Protein AF-A0A2I0WM54-F1 (afdb_monomer_lite)

Structure (mmCIF, N/CA/C/O backbone):
data_AF-A0A2I0WM54-F1
#
_entry.id   AF-A0A2I0WM54-F1
#
loop_
_atom_site.group_PDB
_atom_site.id
_atom_site.type_symbol
_atom_site.label_atom_id
_atom_site.label_alt_id
_atom_site.label_comp_id
_atom_site.label_asym_id
_atom_site.label_entity_id
_atom_site.label_seq_id
_atom_site.pdbx_PDB_ins_code
_atom_site.Cartn_x
_atom_site.Cartn_y
_atom_site.Cartn_z
_atom_site.occupancy
_atom_site.B_iso_or_equiv
_atom_site.auth_seq_id
_atom_site.auth_comp_id
_atom_site.auth_asym_id
_atom_site.auth_atom_id
_atom_site.pdbx_PDB_model_num
ATOM 1 N N . MET A 1 1 ? 4.391 4.985 9.364 1.00 43.44 1 MET A N 1
ATOM 2 C CA . MET A 1 1 ? 5.039 4.296 8.232 1.00 43.44 1 MET A CA 1
ATOM 3 C C . MET A 1 1 ? 6.141 5.211 7.730 1.00 43.44 1 MET A C 1
ATOM 5 O O . MET A 1 1 ? 5.833 6.228 7.117 1.00 43.44 1 MET A O 1
ATOM 9 N N . GLN A 1 2 ? 7.395 4.958 8.106 1.00 39.94 2 GLN A N 1
ATOM 10 C CA . GLN A 1 2 ? 8.520 5.659 7.485 1.00 39.94 2 GLN A CA 1
ATOM 11 C C . GLN A 1 2 ? 8.570 5.236 6.013 1.00 39.94 2 GLN A C 1
ATOM 13 O O . GLN A 1 2 ? 8.444 4.049 5.719 1.00 39.94 2 GLN A O 1
ATOM 18 N N . CYS A 1 3 ? 8.696 6.194 5.092 1.00 52.16 3 CYS A N 1
ATOM 19 C CA . CYS A 1 3 ? 8.946 5.896 3.683 1.00 52.16 3 CYS A CA 1
ATOM 20 C C . CYS A 1 3 ? 10.398 5.430 3.558 1.00 52.16 3 CYS A C 1
ATOM 22 O O . CYS A 1 3 ? 11.290 6.219 3.259 1.00 52.16 3 CYS A O 1
ATOM 24 N N . LEU A 1 4 ? 10.635 4.154 3.852 1.00 50.44 4 LEU A N 1
ATOM 25 C CA . LEU A 1 4 ? 11.869 3.473 3.498 1.00 50.44 4 LEU A CA 1
ATOM 26 C C . LEU A 1 4 ? 11.815 3.230 1.990 1.00 50.44 4 LEU A C 1
ATOM 28 O O . LEU A 1 4 ? 11.485 2.139 1.547 1.00 50.44 4 LEU A O 1
ATOM 32 N N . LEU A 1 5 ? 12.074 4.265 1.192 1.00 51.81 5 LEU A N 1
ATOM 33 C CA . LEU A 1 5 ? 12.545 4.038 -0.167 1.00 51.81 5 LEU A CA 1
ATOM 34 C C . LEU A 1 5 ? 14.020 3.660 -0.016 1.00 51.81 5 LEU A C 1
ATOM 36 O O . LEU A 1 5 ? 14.822 4.528 0.337 1.00 51.81 5 LEU A O 1
ATOM 40 N N . PRO A 1 6 ? 14.405 2.382 -0.172 1.00 53.91 6 PRO A N 1
ATOM 41 C CA . PRO A 1 6 ? 15.807 2.025 -0.099 1.00 53.91 6 PRO A CA 1
ATOM 42 C C . PRO A 1 6 ? 16.581 2.746 -1.216 1.00 53.91 6 PRO A C 1
ATOM 44 O O . PRO A 1 6 ? 16.041 3.069 -2.276 1.00 53.91 6 PRO A O 1
ATOM 47 N N . SER A 1 7 ? 17.878 2.939 -0.979 1.00 56.12 7 SER A N 1
ATOM 48 C CA . SER A 1 7 ? 18.894 3.469 -1.907 1.00 56.12 7 SER A CA 1
ATOM 49 C C . SER A 1 7 ? 18.735 3.120 -3.414 1.00 56.12 7 SER A C 1
ATOM 51 O O . SER A 1 7 ? 19.035 3.987 -4.240 1.00 56.12 7 SER A O 1
ATOM 53 N N . PRO A 1 8 ? 18.217 1.942 -3.843 1.00 57.38 8 PRO A N 1
ATOM 54 C CA . PRO A 1 8 ? 18.060 1.621 -5.264 1.00 57.38 8 PRO A CA 1
ATOM 55 C C . PRO A 1 8 ? 17.010 2.461 -6.007 1.00 57.38 8 PRO A C 1
ATOM 57 O O . PRO A 1 8 ? 17.123 2.620 -7.220 1.00 57.38 8 PRO A O 1
ATOM 60 N N . PHE A 1 9 ? 16.003 3.022 -5.321 1.00 61.66 9 PHE A N 1
ATOM 61 C CA . PHE A 1 9 ? 14.935 3.784 -5.990 1.00 61.66 9 PHE A CA 1
ATOM 62 C C . PHE A 1 9 ? 15.427 5.123 -6.560 1.00 61.66 9 PHE A C 1
ATOM 64 O O . PHE A 1 9 ? 14.847 5.632 -7.514 1.00 61.66 9 PHE A O 1
ATOM 71 N N . SER A 1 10 ? 16.541 5.649 -6.043 1.00 63.94 10 SER A N 1
ATOM 72 C CA . SER A 1 10 ? 17.210 6.865 -6.534 1.00 63.94 10 SER A CA 1
ATOM 73 C C . SER A 1 10 ? 17.671 6.766 -7.993 1.00 63.94 10 SER A C 1
ATOM 75 O O . SER A 1 10 ? 17.872 7.789 -8.640 1.00 63.94 10 SER A O 1
ATOM 77 N N . PHE A 1 11 ? 17.870 5.543 -8.498 1.00 74.50 11 PHE A N 1
ATOM 78 C CA . PHE A 1 11 ? 18.357 5.274 -9.853 1.00 74.50 11 PHE A CA 1
ATOM 79 C C . PHE A 1 11 ? 17.232 4.988 -10.855 1.00 74.50 11 PHE A C 1
ATOM 81 O O . PHE A 1 11 ? 17.501 4.802 -12.042 1.00 74.50 11 PHE A O 1
ATOM 88 N N . LEU A 1 12 ? 15.975 4.935 -10.401 1.00 80.81 12 LEU A N 1
ATOM 89 C CA . LEU A 1 12 ? 14.843 4.692 -11.285 1.00 80.81 12 LEU A CA 1
ATOM 90 C C . LEU A 1 12 ? 14.463 5.966 -12.053 1.00 80.81 12 LEU A C 1
ATOM 92 O O . LEU A 1 12 ? 14.488 7.063 -11.490 1.00 80.81 12 LEU A O 1
ATOM 96 N N . PRO A 1 13 ? 14.042 5.835 -13.323 1.00 86.25 13 PRO A N 1
ATOM 97 C CA . PRO A 1 13 ? 13.453 6.935 -14.068 1.00 86.25 13 PRO A CA 1
ATOM 98 C C . PRO A 1 13 ? 12.294 7.560 -13.293 1.00 86.25 13 PRO A C 1
ATOM 100 O O . PRO A 1 13 ? 11.472 6.853 -12.706 1.00 86.25 13 PRO A O 1
ATOM 103 N N . TYR A 1 14 ? 12.173 8.886 -13.354 1.00 85.38 14 TYR A N 1
ATOM 104 C CA . TYR A 1 14 ? 11.089 9.605 -12.681 1.00 85.38 14 TYR A CA 1
ATOM 105 C C . TYR A 1 14 ? 9.695 9.107 -13.100 1.00 85.38 14 TYR A C 1
ATOM 107 O O . TYR A 1 14 ? 8.779 9.068 -12.284 1.00 85.38 14 TYR A O 1
ATOM 115 N N . SER A 1 15 ? 9.547 8.649 -14.347 1.00 84.88 15 SER A N 1
ATOM 116 C CA . SER A 1 15 ? 8.316 8.033 -14.854 1.00 84.88 15 SER A CA 1
ATOM 117 C C . SER A 1 15 ? 7.894 6.777 -14.084 1.00 84.88 15 SER A C 1
ATOM 119 O O . SER A 1 15 ? 6.700 6.519 -13.987 1.00 84.88 15 SER A O 1
ATOM 121 N N . ILE A 1 16 ? 8.847 6.030 -13.518 1.00 85.25 16 ILE A N 1
ATOM 122 C CA . ILE A 1 16 ? 8.604 4.849 -12.679 1.00 85.25 16 ILE A CA 1
ATOM 123 C C . ILE A 1 16 ? 8.462 5.251 -11.210 1.00 85.25 16 ILE A C 1
ATOM 125 O O . ILE A 1 16 ? 7.588 4.757 -10.501 1.00 85.25 16 ILE A O 1
ATOM 129 N N . LEU A 1 17 ? 9.304 6.178 -10.753 1.00 86.56 17 LEU A N 1
ATOM 130 C CA . LEU A 1 17 ? 9.318 6.624 -9.364 1.00 86.56 17 LEU A CA 1
ATOM 131 C C . LEU A 1 17 ? 8.021 7.345 -8.973 1.00 86.56 17 LEU A C 1
ATOM 133 O O . LEU A 1 17 ? 7.505 7.136 -7.879 1.00 86.56 17 LEU A O 1
ATOM 137 N N . ASN A 1 18 ? 7.482 8.186 -9.855 1.00 87.50 18 ASN A N 1
ATOM 138 C CA . ASN A 1 18 ? 6.313 9.005 -9.556 1.00 87.50 18 ASN A CA 1
ATOM 139 C C . ASN A 1 18 ? 5.063 8.186 -9.155 1.00 87.50 18 ASN A C 1
ATOM 141 O O . ASN A 1 18 ? 4.511 8.458 -8.090 1.00 87.50 18 ASN A O 1
ATOM 145 N N . PRO A 1 19 ? 4.620 7.159 -9.907 1.00 87.69 19 PRO A N 1
ATOM 146 C CA . PRO A 1 19 ? 3.479 6.342 -9.485 1.00 87.69 19 PRO A CA 1
ATOM 147 C C . PRO A 1 19 ? 3.743 5.532 -8.212 1.00 87.69 19 PRO A C 1
ATOM 149 O O . PRO A 1 19 ? 2.822 5.326 -7.427 1.00 87.69 19 PRO A O 1
ATOM 152 N N .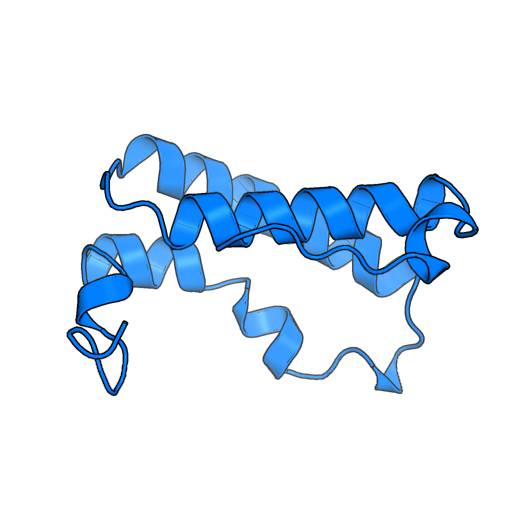 LEU A 1 20 ? 4.991 5.130 -7.950 1.00 86.62 20 LEU A N 1
ATOM 153 C CA . LEU A 1 20 ? 5.356 4.501 -6.677 1.00 86.62 20 LEU A CA 1
ATOM 154 C C . LEU A 1 20 ? 5.244 5.485 -5.504 1.00 86.62 20 LEU A C 1
ATOM 156 O O . LEU A 1 20 ? 4.736 5.123 -4.446 1.00 86.62 20 LEU A O 1
ATOM 160 N N . ILE A 1 21 ? 5.665 6.740 -5.689 1.00 86.31 21 ILE A N 1
ATOM 161 C CA . ILE A 1 21 ? 5.490 7.804 -4.691 1.00 86.31 21 ILE A CA 1
ATOM 162 C C . ILE A 1 21 ? 4.000 8.057 -4.440 1.00 86.31 21 ILE A C 1
ATOM 164 O O . ILE A 1 21 ? 3.586 8.124 -3.282 1.00 86.31 21 ILE A O 1
ATOM 168 N N . GLU A 1 22 ? 3.191 8.166 -5.497 1.00 87.00 22 GLU A N 1
ATOM 169 C CA . GLU A 1 22 ? 1.736 8.330 -5.389 1.00 87.00 22 GLU A CA 1
ATOM 170 C C . GLU A 1 22 ? 1.103 7.170 -4.600 1.00 87.00 22 GLU A C 1
ATOM 172 O O . GLU A 1 22 ? 0.305 7.411 -3.692 1.00 87.00 22 GLU A O 1
ATOM 177 N N . LEU A 1 23 ? 1.533 5.930 -4.856 1.00 86.38 23 LEU A N 1
ATOM 178 C CA . LEU A 1 23 ? 1.104 4.744 -4.114 1.00 86.38 23 LEU A CA 1
ATOM 179 C C . LEU A 1 23 ? 1.524 4.796 -2.632 1.00 86.38 23 LEU A C 1
ATOM 181 O O . LEU A 1 23 ? 0.721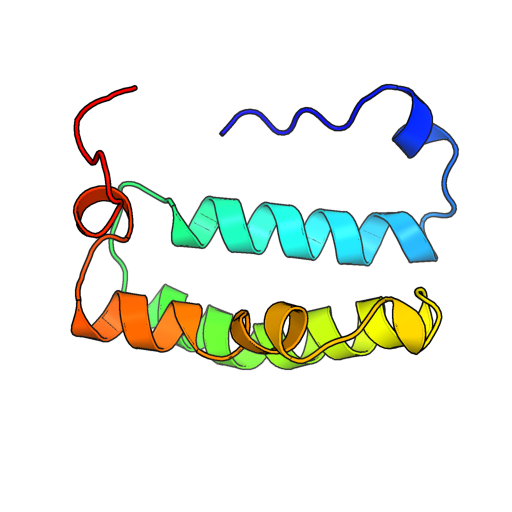 4.519 -1.740 1.00 86.38 23 LEU A O 1
ATOM 185 N N . CYS A 1 24 ? 2.761 5.200 -2.329 1.00 86.06 24 CYS A N 1
ATOM 186 C CA . CYS A 1 24 ? 3.215 5.368 -0.945 1.00 86.06 24 CYS A CA 1
ATOM 187 C C . CYS A 1 24 ? 2.405 6.437 -0.197 1.00 86.06 24 CYS A C 1
ATOM 189 O O . CYS A 1 24 ? 2.054 6.250 0.972 1.00 86.06 24 CYS A O 1
ATOM 191 N N . ILE A 1 25 ? 2.099 7.558 -0.857 1.00 84.81 25 ILE A N 1
ATOM 192 C CA . ILE A 1 25 ? 1.265 8.627 -0.297 1.00 84.81 25 ILE A CA 1
ATOM 193 C C . ILE A 1 25 ? -0.156 8.114 -0.053 1.00 84.81 25 ILE A C 1
ATOM 195 O O . ILE A 1 25 ? -0.708 8.371 1.018 1.00 84.81 25 ILE A O 1
ATOM 199 N N . PHE A 1 26 ? -0.718 7.341 -0.987 1.00 85.69 26 PHE A N 1
ATOM 200 C CA . PHE A 1 26 ? -2.022 6.701 -0.826 1.00 85.69 26 PHE A CA 1
ATOM 201 C C . PHE A 1 26 ? -2.076 5.861 0.458 1.00 85.69 26 PHE A C 1
ATOM 203 O O . PHE A 1 26 ? -2.901 6.132 1.331 1.00 85.69 26 PHE A O 1
ATOM 210 N N . PHE A 1 27 ? -1.146 4.920 0.650 1.00 84.00 27 PHE A N 1
ATOM 211 C CA . PHE A 1 27 ? -1.119 4.086 1.859 1.00 84.00 27 PHE A CA 1
ATOM 212 C C . PHE A 1 27 ? -0.866 4.886 3.137 1.00 84.00 27 PHE A C 1
ATOM 214 O O . PHE A 1 27 ? -1.449 4.593 4.183 1.00 84.00 27 PHE A O 1
ATOM 221 N N . LYS A 1 28 ? -0.015 5.917 3.077 1.00 83.62 28 LYS A N 1
ATOM 222 C CA . LYS A 1 28 ? 0.226 6.811 4.215 1.00 83.62 28 LYS A CA 1
ATOM 223 C C . LYS A 1 28 ? -1.057 7.519 4.648 1.00 83.62 28 LYS A C 1
ATOM 225 O O . LYS A 1 28 ? -1.305 7.623 5.848 1.00 83.62 28 LYS A O 1
ATOM 230 N N . ASN A 1 29 ? -1.849 7.986 3.689 1.00 83.12 29 ASN A N 1
ATOM 231 C CA . ASN A 1 29 ? -3.119 8.644 3.958 1.00 83.12 29 ASN A CA 1
ATOM 232 C C . ASN A 1 29 ? -4.166 7.651 4.474 1.00 83.12 29 ASN A C 1
ATOM 234 O O . ASN A 1 29 ? -4.841 7.949 5.455 1.00 83.12 29 ASN A O 1
ATOM 238 N N . LEU A 1 30 ? -4.233 6.456 3.883 1.00 83.12 30 LEU A N 1
ATOM 239 C CA . LEU A 1 30 ? -5.132 5.382 4.308 1.00 83.12 30 LEU A CA 1
ATOM 240 C C . LEU A 1 30 ? -4.861 4.946 5.762 1.00 83.12 30 LEU A C 1
ATOM 242 O O . LEU A 1 30 ? -5.781 4.729 6.542 1.00 83.12 30 LEU A O 1
ATOM 246 N N . CYS A 1 31 ? -3.585 4.869 6.151 1.00 80.00 31 CYS A N 1
ATOM 247 C CA . CYS A 1 31 ? -3.149 4.471 7.494 1.00 80.00 31 CYS A CA 1
ATOM 248 C C . CYS A 1 31 ? -3.025 5.647 8.478 1.00 80.00 31 CYS A C 1
ATOM 250 O O . CYS A 1 31 ? -2.436 5.489 9.557 1.00 80.00 31 CYS A O 1
ATOM 252 N N . SER A 1 32 ? -3.497 6.837 8.104 1.00 81.94 32 SER A N 1
ATOM 253 C CA . SER A 1 32 ? -3.475 8.018 8.964 1.00 81.94 32 SER A CA 1
ATOM 254 C C . SER A 1 32 ? -4.315 7.781 10.218 1.00 81.94 32 SER A C 1
ATOM 256 O O . SER A 1 32 ? -5.377 7.173 10.163 1.00 81.94 32 SER A O 1
ATOM 258 N N . THR A 1 33 ? -3.864 8.301 11.361 1.00 71.38 33 THR A N 1
ATOM 259 C CA . THR A 1 33 ? -4.640 8.287 12.615 1.00 71.38 33 THR A CA 1
ATOM 260 C C . THR A 1 33 ? -5.841 9.235 12.575 1.00 71.38 33 THR A C 1
ATOM 262 O O . THR A 1 33 ? -6.686 9.201 13.464 1.00 71.38 33 THR A O 1
ATOM 265 N N . LYS A 1 34 ? -5.915 10.110 11.564 1.00 72.94 34 LYS A N 1
ATOM 266 C CA . LYS A 1 34 ? -7.010 11.062 11.371 1.00 72.94 34 LYS A CA 1
ATOM 267 C C . LYS A 1 34 ? -7.964 10.534 10.307 1.00 72.94 34 LYS A C 1
ATOM 269 O O . LYS A 1 34 ? -7.590 10.449 9.140 1.00 72.94 34 LYS A O 1
ATOM 274 N N . PHE A 1 35 ? -9.189 10.232 10.721 1.00 70.94 35 PHE A N 1
ATOM 275 C CA . PHE A 1 35 ? -10.272 9.837 9.829 1.00 70.94 35 PHE A CA 1
ATOM 276 C C . PHE A 1 35 ? -10.922 11.082 9.215 1.00 70.94 35 PHE A C 1
ATOM 278 O O . PHE A 1 35 ? -11.439 11.930 9.940 1.00 70.94 35 PHE A O 1
ATOM 285 N N . ASN A 1 36 ? -10.881 11.205 7.888 1.00 79.00 36 ASN A N 1
ATOM 286 C CA . ASN A 1 36 ? -11.618 12.228 7.149 1.00 79.00 36 ASN A CA 1
ATOM 287 C C . ASN A 1 36 ? -12.275 11.576 5.924 1.00 79.00 36 ASN A C 1
ATOM 289 O O . ASN A 1 36 ? -11.588 11.214 4.969 1.00 79.00 36 ASN A O 1
ATOM 293 N N . ALA A 1 37 ? -13.600 11.438 5.967 1.00 77.19 37 ALA A N 1
ATOM 294 C CA . ALA A 1 37 ? -14.380 10.801 4.911 1.00 77.19 37 ALA A CA 1
ATOM 295 C C . ALA A 1 37 ? -14.282 11.545 3.568 1.00 77.19 37 ALA A C 1
ATOM 297 O O . ALA A 1 37 ? -14.153 10.905 2.531 1.00 77.19 37 ALA A O 1
ATOM 298 N N . GLU A 1 38 ? -14.252 12.881 3.569 1.00 80.69 38 GLU A N 1
ATOM 299 C CA . GLU A 1 38 ? -14.119 13.681 2.341 1.00 80.69 38 GLU A CA 1
ATOM 300 C C . GLU A 1 38 ? -12.771 13.429 1.655 1.00 80.69 38 GLU A C 1
ATOM 302 O O . GLU A 1 38 ? -12.684 13.299 0.433 1.00 80.69 38 GLU A O 1
ATOM 307 N N . HIS A 1 39 ? -11.712 13.289 2.454 1.00 81.31 39 HIS A N 1
ATOM 308 C CA . HIS A 1 39 ? -10.383 12.957 1.952 1.00 81.31 39 HIS A CA 1
ATOM 309 C C . HIS A 1 39 ? -10.324 11.530 1.382 1.00 81.31 39 HIS A C 1
ATOM 311 O O . HIS A 1 39 ? -9.673 11.306 0.364 1.00 81.31 39 HIS A O 1
ATOM 317 N N . LEU A 1 40 ? -11.026 10.571 1.998 1.00 80.81 40 LEU A N 1
ATOM 318 C CA . LEU A 1 40 ? -11.119 9.192 1.502 1.00 80.81 40 LEU A CA 1
ATOM 319 C C . LEU A 1 40 ? -11.902 9.103 0.183 1.00 80.81 40 LEU A C 1
ATOM 321 O O . LEU A 1 40 ? -11.455 8.417 -0.731 1.00 80.81 40 LEU A O 1
ATOM 325 N N . ILE A 1 41 ? -12.992 9.862 0.035 1.00 82.62 41 ILE A N 1
ATOM 326 C CA . ILE A 1 41 ? -13.749 9.964 -1.226 1.00 82.62 41 ILE A CA 1
ATOM 327 C C . ILE A 1 41 ? -12.871 10.561 -2.336 1.00 82.62 41 ILE A C 1
ATOM 329 O O . ILE A 1 41 ? -12.882 10.106 -3.481 1.00 82.62 41 ILE A O 1
ATOM 333 N N . HIS A 1 42 ? -12.060 11.573 -2.019 1.00 82.75 42 HIS A N 1
ATOM 334 C CA . HIS A 1 42 ? -11.111 12.116 -2.990 1.00 82.75 42 HIS A CA 1
ATOM 335 C C . HIS A 1 42 ? -10.022 11.095 -3.371 1.00 82.75 42 HIS A C 1
ATOM 337 O O . HIS A 1 42 ? -9.645 10.994 -4.538 1.00 82.75 42 HIS A O 1
ATOM 343 N N . MET A 1 43 ? -9.547 10.298 -2.407 1.00 81.12 43 MET A N 1
ATOM 344 C CA . MET A 1 43 ? -8.589 9.217 -2.660 1.00 81.12 43 MET A CA 1
ATOM 345 C C . MET A 1 43 ? -9.162 8.107 -3.545 1.00 81.12 43 MET A C 1
ATOM 347 O O . MET A 1 43 ? -8.435 7.616 -4.402 1.00 81.12 43 MET A O 1
ATOM 351 N N . GLU A 1 44 ? -10.430 7.729 -3.371 1.00 80.56 44 GLU A N 1
ATOM 352 C CA . GLU A 1 44 ? -11.116 6.733 -4.207 1.00 80.56 44 GLU A CA 1
ATOM 353 C C . GLU A 1 44 ? -11.092 7.133 -5.688 1.00 80.56 44 GLU A C 1
ATOM 355 O O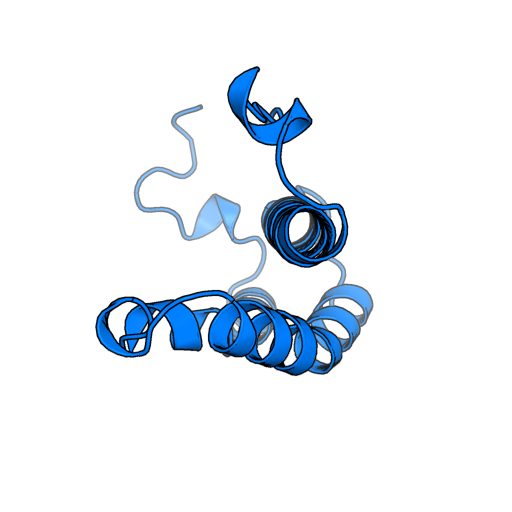 . GLU A 1 44 ? -10.657 6.359 -6.541 1.00 80.56 44 GLU A O 1
ATOM 360 N N . ASN A 1 45 ? -11.431 8.392 -5.978 1.00 80.69 45 ASN A N 1
ATOM 361 C CA . ASN A 1 45 ? -11.417 8.929 -7.339 1.00 80.69 45 ASN A CA 1
ATOM 362 C C . ASN A 1 45 ? -10.012 8.941 -7.968 1.00 80.69 45 ASN A C 1
ATOM 364 O O . ASN A 1 45 ? -9.870 8.698 -9.165 1.00 80.69 45 ASN A O 1
ATOM 368 N N . ASN A 1 46 ? -8.965 9.188 -7.173 1.00 79.69 46 ASN A N 1
ATOM 369 C CA . ASN A 1 46 ? -7.585 9.220 -7.666 1.00 79.69 46 ASN A CA 1
ATOM 370 C C . ASN A 1 46 ? -6.923 7.835 -7.763 1.00 79.69 46 ASN A C 1
ATOM 372 O O . ASN A 1 46 ? -5.933 7.698 -8.485 1.00 79.69 46 ASN A O 1
ATOM 376 N N . ASN A 1 47 ? -7.416 6.810 -7.059 1.00 80.50 47 ASN A N 1
ATOM 377 C CA . ASN A 1 47 ? -6.727 5.515 -6.986 1.00 80.50 47 ASN A CA 1
ATOM 378 C C . ASN A 1 47 ? -6.688 4.809 -8.352 1.00 80.50 47 ASN A C 1
ATOM 380 O O . ASN A 1 47 ? -5.654 4.251 -8.727 1.00 80.50 47 ASN A O 1
ATOM 384 N N . THR A 1 48 ? -7.772 4.907 -9.127 1.00 81.50 48 THR A N 1
ATOM 385 C CA . THR A 1 48 ? -7.861 4.284 -10.457 1.00 81.50 48 THR A CA 1
ATOM 386 C C . THR A 1 48 ? -6.771 4.806 -11.389 1.00 81.50 48 THR A C 1
ATOM 388 O O . THR A 1 48 ? -6.212 4.055 -12.187 1.00 81.50 48 THR A O 1
ATOM 391 N N . PHE A 1 49 ? -6.385 6.075 -11.238 1.00 86.31 49 PHE A N 1
ATOM 392 C CA . PHE A 1 49 ? -5.308 6.677 -12.012 1.00 86.31 49 PHE A CA 1
ATOM 393 C C . PHE A 1 49 ? -3.923 6.167 -11.594 1.00 86.31 49 PHE A C 1
ATOM 395 O O . PHE A 1 49 ? -3.062 5.966 -12.452 1.00 86.31 49 PHE A O 1
ATOM 402 N N . ILE A 1 50 ? -3.711 5.922 -10.297 1.00 86.00 50 ILE A N 1
ATOM 403 C CA . ILE A 1 50 ? -2.465 5.346 -9.770 1.00 86.00 50 ILE A CA 1
ATOM 404 C C . ILE A 1 50 ? -2.287 3.918 -10.304 1.00 86.00 50 ILE A C 1
ATOM 406 O O . ILE A 1 50 ? -1.217 3.597 -10.820 1.00 86.00 50 ILE A O 1
ATOM 410 N N . LEU A 1 51 ? -3.341 3.096 -10.271 1.00 86.94 51 LEU A N 1
ATOM 411 C CA . LEU A 1 51 ? -3.319 1.737 -10.825 1.00 86.94 51 LEU A CA 1
ATOM 412 C C . LEU A 1 51 ? -3.033 1.733 -12.326 1.00 86.94 51 LEU A C 1
ATOM 414 O O . LEU A 1 51 ? -2.085 1.085 -12.760 1.00 86.94 51 LEU A O 1
ATOM 418 N N . CYS A 1 52 ? -3.741 2.561 -13.099 1.00 88.25 52 CYS A N 1
ATOM 419 C CA . CYS A 1 52 ? -3.491 2.705 -14.536 1.00 88.25 52 CYS A CA 1
ATOM 420 C C . CYS A 1 52 ? -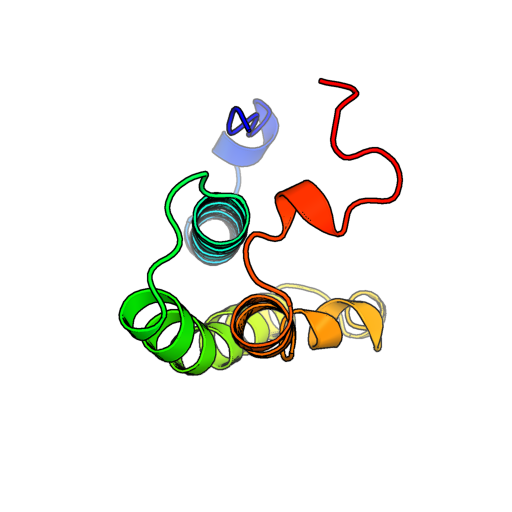2.037 3.095 -14.861 1.00 88.25 52 CYS A C 1
ATOM 422 O O . CYS A 1 52 ? -1.513 2.735 -15.916 1.00 88.25 52 CYS A O 1
ATOM 424 N N . LYS A 1 53 ? -1.376 3.892 -14.009 1.00 88.81 53 LYS A N 1
ATOM 425 C CA . LYS A 1 53 ? 0.041 4.243 -14.200 1.00 88.81 53 LYS A CA 1
ATOM 426 C C . LYS A 1 53 ? 0.961 3.068 -13.894 1.00 88.81 53 LYS A C 1
ATOM 428 O O . LYS A 1 53 ? 1.932 2.874 -14.619 1.00 88.81 53 LYS A O 1
ATOM 433 N N . LEU A 1 54 ? 0.674 2.313 -12.838 1.00 87.06 54 LEU A N 1
ATOM 434 C CA . LEU A 1 54 ? 1.467 1.155 -12.436 1.00 87.06 54 LEU A CA 1
ATOM 435 C C . LEU A 1 54 ? 1.341 0.008 -13.455 1.00 87.06 54 LEU A C 1
ATOM 437 O O . LEU A 1 54 ? 2.363 -0.553 -13.840 1.00 87.06 54 LEU A O 1
ATOM 441 N N . GLU A 1 55 ? 0.145 -0.260 -13.986 1.00 87.88 55 GLU A N 1
ATOM 442 C CA . GLU A 1 55 ? -0.088 -1.255 -15.053 1.00 87.88 55 GLU A CA 1
ATOM 443 C C . GLU A 1 55 ? 0.716 -0.971 -16.326 1.00 87.88 55 GLU A C 1
ATOM 445 O O . GLU A 1 55 ? 1.120 -1.881 -17.041 1.00 87.88 55 GLU A O 1
ATOM 450 N N . LYS A 1 56 ? 0.976 0.306 -16.627 1.00 87.62 56 LYS A N 1
ATOM 451 C CA . LYS A 1 56 ? 1.797 0.698 -17.783 1.00 87.62 56 LYS A CA 1
ATOM 452 C C . LYS A 1 56 ? 3.289 0.446 -17.578 1.00 87.62 56 LYS A C 1
ATOM 454 O O . LYS A 1 56 ? 4.039 0.462 -18.551 1.00 87.62 56 LYS A O 1
ATOM 459 N N . ILE A 1 57 ? 3.729 0.296 -16.331 1.00 87.31 57 ILE A N 1
ATOM 460 C CA . ILE A 1 57 ? 5.140 0.144 -15.962 1.00 87.31 57 ILE A CA 1
ATOM 461 C C . ILE A 1 57 ? 5.479 -1.321 -15.726 1.00 87.31 57 ILE A C 1
ATOM 463 O O . ILE A 1 57 ? 6.541 -1.783 -16.144 1.00 87.31 57 ILE A O 1
ATOM 467 N N . PHE A 1 58 ? 4.598 -2.036 -15.034 1.00 83.12 58 PHE A N 1
ATOM 468 C CA . PHE A 1 58 ? 4.807 -3.429 -14.688 1.00 83.12 58 PHE A CA 1
ATOM 469 C C . PHE A 1 58 ? 4.245 -4.357 -15.768 1.00 83.12 58 PHE A C 1
ATOM 471 O O . PHE A 1 58 ? 3.245 -4.040 -16.407 1.00 83.12 58 PHE A O 1
ATOM 478 N N . PRO A 1 59 ? 4.884 -5.511 -16.011 1.00 82.50 59 PRO A N 1
ATOM 479 C CA . PRO A 1 59 ? 4.377 -6.461 -16.986 1.00 82.50 59 PRO A CA 1
ATOM 480 C C . PRO A 1 59 ? 3.051 -7.069 -16.485 1.00 82.50 59 PRO A C 1
ATOM 482 O O . PRO A 1 59 ? 2.885 -7.230 -15.277 1.00 82.50 59 PRO A O 1
ATOM 485 N N . PRO A 1 60 ? 2.140 -7.495 -17.380 1.00 78.94 60 PRO A N 1
ATOM 486 C CA . PRO A 1 60 ? 0.842 -8.068 -17.004 1.00 78.94 60 PRO A CA 1
ATOM 487 C C . PRO A 1 60 ? 0.866 -9.175 -15.929 1.00 78.94 60 PRO A C 1
ATOM 489 O O . PRO A 1 60 ? -0.044 -9.195 -15.114 1.00 78.94 60 PRO A O 1
ATOM 492 N N . PRO A 1 61 ? 1.881 -10.065 -15.842 1.00 83.12 61 PRO A N 1
ATOM 493 C CA . PRO A 1 61 ? 1.945 -11.080 -14.785 1.00 83.12 61 PRO A CA 1
ATOM 494 C C . PRO A 1 61 ? 2.137 -10.519 -13.369 1.00 83.12 61 PRO A C 1
ATOM 496 O O . PRO A 1 61 ? 2.002 -11.268 -12.412 1.00 83.12 61 PRO A O 1
ATOM 499 N N . PHE A 1 62 ? 2.529 -9.249 -13.241 1.00 77.00 62 PHE A N 1
ATOM 500 C CA . PHE A 1 62 ? 2.685 -8.555 -11.962 1.00 77.00 62 PHE A CA 1
ATOM 501 C C . PHE A 1 62 ? 1.375 -7.915 -11.483 1.00 77.00 62 PHE A C 1
ATOM 503 O O . PHE A 1 62 ? 1.288 -7.524 -10.330 1.00 77.00 62 PHE A O 1
ATOM 510 N N . PHE A 1 63 ? 0.385 -7.774 -12.366 1.00 76.69 63 PHE A N 1
ATOM 511 C CA . PHE A 1 63 ? -0.937 -7.257 -12.031 1.00 76.69 63 PHE A CA 1
ATOM 512 C 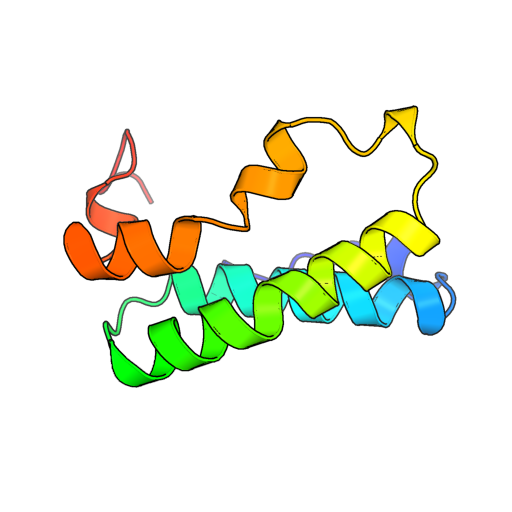C . PHE A 1 63 ? -1.915 -8.426 -11.985 1.00 76.69 63 PHE A C 1
ATOM 514 O O . PHE A 1 63 ? -2.448 -8.853 -13.010 1.00 76.69 63 PHE A O 1
ATOM 521 N N . ASP A 1 64 ? -2.107 -8.971 -10.790 1.00 77.00 64 ASP A N 1
ATOM 522 C CA . ASP A 1 64 ? -3.164 -9.919 -10.495 1.00 77.00 64 ASP A CA 1
ATOM 523 C C . ASP A 1 64 ? -4.339 -9.213 -9.785 1.00 77.00 64 ASP A C 1
ATOM 525 O O . ASP A 1 64 ? -4.448 -7.984 -9.730 1.00 77.00 64 ASP A O 1
ATOM 529 N N . SER A 1 65 ? -5.325 -9.979 -9.323 1.00 76.56 65 SER A N 1
ATOM 530 C CA . SER A 1 65 ? -6.508 -9.416 -8.663 1.00 76.56 65 SER A CA 1
ATOM 531 C C . SER A 1 65 ? -6.185 -8.623 -7.389 1.00 76.56 65 SER A C 1
ATOM 533 O O . SER A 1 65 ? -6.991 -7.788 -6.979 1.00 76.56 65 SER A O 1
ATOM 535 N N . MET A 1 66 ? -5.041 -8.879 -6.752 1.00 77.56 66 MET A N 1
ATOM 536 C CA . MET A 1 66 ? -4.647 -8.281 -5.480 1.00 77.56 66 MET A CA 1
ATOM 537 C C . MET A 1 66 ? -4.281 -6.806 -5.636 1.00 77.56 66 MET A C 1
ATOM 539 O O . MET A 1 66 ? -4.639 -6.001 -4.776 1.00 77.56 66 MET A O 1
ATOM 543 N N . GLU A 1 67 ? -3.643 -6.413 -6.740 1.00 81.00 67 GLU A N 1
ATOM 544 C CA . GLU A 1 67 ? -3.323 -5.013 -7.025 1.00 81.00 67 GLU A CA 1
ATOM 545 C C . GLU A 1 67 ? -4.602 -4.189 -7.222 1.00 81.00 67 GLU A C 1
ATOM 547 O O . GLU A 1 67 ? -4.685 -3.043 -6.781 1.00 81.00 67 GLU A O 1
ATOM 552 N N . HIS A 1 68 ? -5.650 -4.781 -7.798 1.00 83.12 68 HIS A N 1
ATOM 553 C CA . HIS A 1 68 ? -6.933 -4.103 -7.986 1.00 83.12 68 HIS A CA 1
ATOM 554 C C . HIS A 1 68 ? -7.713 -3.868 -6.686 1.00 83.12 68 HIS A C 1
ATOM 556 O O . HIS A 1 68 ? -8.601 -3.016 -6.666 1.00 83.12 68 HIS A O 1
ATOM 562 N N . LEU A 1 69 ? -7.368 -4.536 -5.579 1.00 85.12 69 LEU A N 1
ATOM 563 C CA . LEU A 1 69 ? -8.020 -4.297 -4.285 1.00 85.12 69 LEU A CA 1
ATOM 564 C C . LEU A 1 69 ? -7.792 -2.870 -3.765 1.00 85.12 69 LEU A C 1
ATOM 566 O O . LEU A 1 69 ? -8.602 -2.372 -2.985 1.00 85.12 69 LEU A O 1
ATOM 570 N N . LEU A 1 70 ? -6.749 -2.179 -4.243 1.00 84.19 70 LEU A N 1
ATOM 571 C CA . LEU A 1 70 ? -6.478 -0.766 -3.950 1.00 84.19 70 LEU A CA 1
ATOM 572 C C . LEU A 1 70 ? -7.695 0.137 -4.231 1.00 84.19 70 LEU A C 1
ATOM 574 O O . LEU A 1 70 ? -8.044 0.936 -3.362 1.00 84.19 70 LEU A O 1
ATOM 578 N N . VAL A 1 71 ? -8.362 -0.069 -5.381 1.00 85.88 71 VAL A N 1
ATOM 579 C CA . VAL A 1 71 ? -9.832 -0.156 -5.533 1.00 85.88 71 VAL A CA 1
ATOM 580 C C . VAL A 1 71 ? -10.684 0.268 -4.338 1.00 85.88 71 VAL A C 1
ATOM 582 O O . VAL A 1 71 ? -11.155 1.393 -4.191 1.00 85.88 71 VAL A O 1
ATOM 585 N N . HIS A 1 72 ? -10.878 -0.722 -3.482 1.00 86.62 72 HIS A N 1
ATOM 586 C CA . HIS A 1 72 ? -11.938 -0.795 -2.498 1.00 86.62 72 HIS A CA 1
ATOM 587 C C . HIS A 1 72 ? -11.499 -0.290 -1.125 1.00 86.62 72 HIS A C 1
ATOM 589 O O . HIS A 1 72 ? -12.348 0.072 -0.315 1.00 86.62 72 HIS A O 1
ATOM 595 N N . LEU A 1 73 ? -10.189 -0.181 -0.875 1.00 85.88 73 LEU A N 1
ATOM 596 C CA . LEU A 1 73 ? -9.647 0.219 0.427 1.00 85.88 73 LEU A CA 1
ATOM 597 C C . LEU A 1 73 ? -10.196 1.557 0.961 1.00 85.88 73 LEU A C 1
ATOM 599 O O . LEU A 1 73 ? -10.477 1.632 2.158 1.00 85.88 73 LEU A O 1
ATOM 603 N N . PRO A 1 74 ? -10.380 2.626 0.155 1.00 86.31 74 PRO A N 1
ATOM 604 C CA . PRO A 1 74 ? -10.965 3.867 0.660 1.00 86.31 74 PRO A CA 1
ATOM 605 C C . PRO A 1 74 ? -12.417 3.683 1.108 1.00 86.31 74 PRO A C 1
ATOM 607 O O . PRO A 1 74 ? -12.803 4.195 2.155 1.00 86.31 74 PRO A O 1
ATOM 610 N N . TYR A 1 75 ? -13.202 2.918 0.349 1.00 86.19 75 TYR A N 1
ATOM 611 C CA . TYR A 1 75 ? -14.595 2.614 0.665 1.00 86.19 75 TYR A CA 1
ATOM 612 C C . TYR A 1 75 ? -14.716 1.743 1.923 1.00 86.19 75 TYR A C 1
ATOM 614 O O . TYR A 1 75 ? -15.501 2.046 2.822 1.00 86.19 75 TYR A O 1
ATOM 622 N N . GLU A 1 76 ? -13.879 0.712 2.043 1.00 84.88 76 GLU A N 1
ATOM 623 C CA . GLU A 1 76 ? -13.791 -0.133 3.239 1.00 84.88 76 GLU A CA 1
ATOM 624 C C . GLU A 1 76 ? -13.392 0.675 4.480 1.00 84.88 76 GLU A C 1
ATOM 626 O O . GLU A 1 76 ? -13.974 0.500 5.553 1.00 84.88 76 GLU A O 1
ATOM 631 N N . ALA A 1 77 ? -12.460 1.622 4.332 1.00 84.56 77 ALA A N 1
ATOM 632 C CA . ALA A 1 77 ? -12.100 2.549 5.398 1.00 84.56 77 ALA A CA 1
ATOM 633 C C . ALA A 1 77 ? -13.273 3.472 5.770 1.00 84.56 77 ALA A C 1
ATOM 635 O O . ALA A 1 77 ? -13.505 3.717 6.949 1.00 84.56 77 ALA A O 1
ATOM 636 N N . ILE A 1 78 ? -14.054 3.965 4.802 1.00 84.12 78 ILE A N 1
ATOM 637 C CA . ILE A 1 78 ? -15.238 4.795 5.086 1.00 84.12 78 ILE A CA 1
ATOM 638 C C . ILE A 1 78 ? -16.269 4.018 5.915 1.00 84.12 78 ILE A C 1
ATOM 640 O O . ILE A 1 78 ? -16.804 4.565 6.879 1.00 84.12 78 ILE A O 1
ATOM 644 N N . ILE A 1 79 ? -16.533 2.754 5.569 1.00 84.25 79 ILE A N 1
ATOM 645 C CA . ILE A 1 79 ? -17.527 1.924 6.266 1.00 84.25 79 ILE A CA 1
ATOM 646 C C . ILE A 1 79 ? -17.023 1.473 7.633 1.00 84.25 79 ILE A C 1
ATOM 648 O O . ILE A 1 79 ? -17.746 1.566 8.624 1.00 84.25 79 ILE A O 1
ATOM 652 N N . GLY A 1 80 ? -15.806 0.940 7.691 1.00 78.88 80 GLY A N 1
ATOM 653 C CA . GLY A 1 80 ? -15.281 0.310 8.896 1.00 78.88 80 GLY A CA 1
ATOM 654 C C . GLY A 1 80 ? -14.439 1.238 9.778 1.00 78.88 80 GLY A C 1
ATOM 655 O O . GLY A 1 80 ? -13.875 0.781 10.772 1.00 78.88 80 GLY A O 1
ATOM 656 N N . GLY A 1 81 ? -14.305 2.519 9.432 1.00 80.25 81 GLY A N 1
ATOM 657 C CA . GLY A 1 81 ? -13.522 3.496 10.186 1.00 80.25 81 GLY A CA 1
ATOM 658 C C . GLY A 1 81 ? -12.007 3.372 9.981 1.00 80.25 81 GLY A C 1
ATOM 659 O O . GLY A 1 81 ? -11.518 2.943 8.939 1.00 80.25 81 GLY A O 1
ATOM 660 N N . LEU A 1 82 ? -11.224 3.797 10.978 1.00 74.69 82 LEU A N 1
ATOM 661 C CA . LEU A 1 82 ? -9.760 3.803 10.883 1.00 74.69 82 LEU A CA 1
ATOM 662 C C . LEU A 1 82 ? -9.213 2.394 10.611 1.00 74.69 82 LEU A C 1
ATOM 664 O O . LEU A 1 82 ? -9.354 1.495 11.438 1.00 74.69 82 LEU A O 1
ATOM 668 N N . VAL A 1 83 ? -8.488 2.251 9.498 1.00 73.81 83 VAL A N 1
ATOM 669 C CA . VAL A 1 83 ? -7.850 0.999 9.048 1.00 73.81 83 VAL A CA 1
ATOM 670 C C . VAL A 1 83 ? -6.982 0.355 10.136 1.00 73.81 83 VAL A C 1
ATOM 672 O O . VAL A 1 83 ? -6.903 -0.865 10.229 1.00 73.81 83 VAL A O 1
ATOM 675 N N . GLN A 1 84 ? -6.393 1.167 11.016 1.00 70.81 84 GLN A N 1
ATOM 676 C CA . GLN A 1 84 ? -5.587 0.704 12.149 1.00 70.81 84 GLN A CA 1
ATOM 677 C C . GLN A 1 84 ? -6.346 -0.241 13.090 1.00 70.81 84 GLN A C 1
ATOM 679 O O . GLN A 1 84 ? -5.727 -1.139 13.644 1.00 70.81 84 GLN A O 1
ATOM 684 N N . TYR A 1 85 ? -7.663 -0.076 13.250 1.00 68.94 85 TYR A N 1
ATOM 685 C CA . TYR A 1 85 ? -8.486 -0.936 14.107 1.00 68.94 85 TYR A CA 1
ATOM 686 C C . TYR A 1 85 ? -9.007 -2.193 13.402 1.00 68.94 85 TYR A C 1
ATOM 688 O O . TYR A 1 85 ? -9.555 -3.070 14.062 1.00 68.94 85 TYR A O 1
ATOM 696 N N . GLN A 1 86 ? -8.836 -2.289 12.082 1.00 73.50 86 GLN A N 1
ATOM 697 C CA . GLN A 1 86 ? -9.243 -3.447 11.279 1.00 73.50 86 GLN A CA 1
ATOM 698 C C . GLN A 1 86 ? -8.088 -4.414 11.008 1.00 73.50 86 GLN A C 1
ATOM 700 O O . GLN A 1 86 ? -8.292 -5.495 10.460 1.00 73.50 86 GLN A O 1
ATOM 705 N N . TRP A 1 87 ? -6.860 -4.031 11.357 1.00 74.31 87 TRP A N 1
ATOM 706 C CA . TRP A 1 87 ? -5.713 -4.917 11.226 1.00 74.31 87 TRP A CA 1
ATOM 707 C C . TRP A 1 87 ? -5.857 -6.116 12.153 1.00 74.31 87 TRP A C 1
ATOM 709 O O . TRP A 1 87 ? -6.412 -6.010 13.242 1.00 74.31 87 TRP A O 1
ATOM 719 N N . MET A 1 88 ? -5.289 -7.248 11.734 1.00 79.94 88 MET A N 1
ATOM 720 C CA . MET A 1 88 ? -5.268 -8.471 12.540 1.00 79.94 88 MET A CA 1
ATOM 721 C C . MET A 1 88 ? -4.637 -8.240 13.928 1.00 79.94 88 MET A C 1
ATOM 723 O O . MET A 1 88 ? -5.024 -8.899 14.888 1.00 79.94 88 MET A O 1
ATOM 727 N N . TYR A 1 89 ? -3.737 -7.252 14.040 1.00 74.50 89 TYR A N 1
ATOM 728 C CA . TYR A 1 89 ? -3.098 -6.820 15.286 1.00 74.50 89 TYR A CA 1
ATOM 729 C C . TYR A 1 89 ? -3.094 -5.283 15.403 1.00 74.50 89 TYR A C 1
ATOM 731 O O . TYR A 1 89 ? -2.118 -4.628 15.039 1.00 74.50 89 TYR A O 1
ATOM 739 N N . PRO A 1 90 ? -4.181 -4.670 15.899 1.00 62.19 90 PRO A N 1
ATOM 740 C CA . PRO A 1 90 ? -4.348 -3.213 15.892 1.00 62.19 90 PRO A CA 1
ATOM 741 C C . PRO A 1 90 ? -3.503 -2.483 16.954 1.00 62.19 90 PRO A C 1
ATOM 743 O O . PRO A 1 90 ? -3.292 -1.274 16.857 1.00 62.19 90 PRO A O 1
ATOM 746 N N . PHE A 1 91 ? -3.007 -3.207 17.964 1.00 69.00 91 PHE A N 1
ATOM 747 C CA . PHE A 1 91 ? -2.244 -2.660 19.097 1.00 69.00 91 PHE A CA 1
ATOM 748 C C . PHE A 1 91 ? -0.766 -3.073 19.109 1.00 69.00 91 PHE A C 1
ATOM 750 O O . PHE A 1 91 ? -0.018 -2.626 19.976 1.00 69.00 91 PHE A O 1
ATOM 757 N N . GLU A 1 92 ? -0.337 -3.909 18.163 1.00 61.09 92 GLU A N 1
ATOM 758 C CA . GLU A 1 92 ? 1.063 -4.308 18.026 1.00 61.09 92 GLU A CA 1
ATOM 759 C C . GLU A 1 92 ? 1.765 -3.318 17.092 1.00 61.09 92 GLU A C 1
ATOM 761 O O . GLU A 1 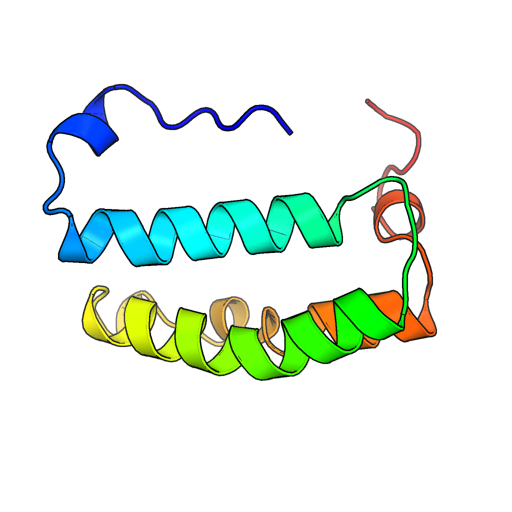92 ? 1.673 -3.406 15.865 1.00 61.09 92 GLU A O 1
ATOM 766 N N . ARG A 1 93 ? 2.424 -2.315 17.677 1.00 57.19 93 ARG A N 1
ATOM 767 C CA . ARG A 1 93 ? 3.282 -1.376 16.952 1.00 57.19 93 ARG A CA 1
ATOM 768 C C . ARG A 1 93 ? 4.448 -0.897 17.799 1.00 57.19 93 ARG A C 1
ATOM 770 O O . ARG A 1 93 ? 4.210 -0.554 18.975 1.00 57.19 93 ARG A O 1
#

InterPro domains:
  IPR025452 Domain of unknown function DUF4218 [PF13960] (30-93)

Sequence (93 aa):
MQCLLPSPFSFLPYSILNPLIELCIFFKNLCSTKFNAEHLIHMENNNTFILCKLEKIFPPPFFDSMEHLLVHLPYEAIIGGLVQYQWMYPFER

Secondary structure (DSSP, 8-state):
------GGGGGS-HHHHHHHHHHHHHHHHHT-SS--HHHHHHHHHHHHHHHHHHHTTS-GGG--HHHHGGGTHHHHHHHH--GGGTSSSTT--

Foldseek 3Di:
DPPCPDPVLVPDDPLQNVLVVVVVVLVCVLQDPDDDLVVLVVSLVCQVVSLVSNPVVDDPVVDDVVSCVSNCSSVCCNVVPRVLVVDPCSPDD

pLDDT: mean 77.98, std 10.78, range [39.94, 88.81]

Radius of gyration: 14.31 Å; chains: 1; bounding box: 36×25×37 Å

Organism: NCBI:txid906689